Protein AF-A0A764WHK5-F1 (afdb_monomer)

Foldseek 3Di:
DLVVLLVLCVVDDPVVLVVLLVLLVVLLVVCVVVVNPCVCVLVSLCVVCVVPPPVCSVSSSVNSVVSNVVQNVCVVVVHDSDDDDSDDDD

Secondary structure (DSSP, 8-state):
-HHHHHHHHTTS-HHHHHHHHHHHHHHHHHHHHTTT-GGGHHHHHHHHTTTS-HHHHHHHHHHHHHHHHHHHHHHHTT---PPPPS----

pLDDT: mean 81.08, std 13.06, range [35.81, 94.44]

Mean predicted aligned error: 6.6 Å

Structure (mmCIF, N/CA/C/O backbone):
data_AF-A0A764WHK5-F1
#
_entry.id   AF-A0A764WHK5-F1
#
loop_
_atom_site.group_PDB
_atom_site.id
_atom_site.type_symbol
_atom_site.label_atom_id
_atom_site.label_alt_id
_atom_site.label_comp_id
_atom_site.label_asym_id
_atom_site.label_entity_id
_atom_site.label_seq_id
_atom_site.pdbx_PDB_ins_code
_atom_site.Cartn_x
_atom_site.Cartn_y
_atom_site.Cartn_z
_atom_site.occupancy
_atom_site.B_iso_or_equiv
_atom_site.auth_seq_id
_atom_site.auth_comp_id
_atom_site.auth_asym_id
_atom_site.auth_atom_id
_atom_site.pdbx_PDB_model_num
ATOM 1 N N . MET A 1 1 ? 5.717 -16.233 7.196 1.00 48.88 1 MET A N 1
ATOM 2 C CA . MET A 1 1 ? 5.473 -14.788 6.955 1.00 48.88 1 MET A CA 1
ATOM 3 C C . MET A 1 1 ? 3.990 -14.434 6.976 1.00 48.88 1 MET A C 1
ATOM 5 O O . MET A 1 1 ? 3.667 -13.359 7.454 1.00 48.88 1 MET A O 1
ATOM 9 N N . THR A 1 2 ? 3.091 -15.331 6.560 1.00 55.62 2 THR A N 1
ATOM 10 C CA . THR A 1 2 ? 1.622 -15.169 6.617 1.00 55.62 2 THR A CA 1
ATOM 11 C C . THR A 1 2 ? 1.087 -14.841 8.020 1.00 55.62 2 THR A C 1
ATOM 13 O O . THR A 1 2 ? 0.182 -14.032 8.178 1.00 55.62 2 THR A O 1
ATOM 16 N N . THR A 1 3 ? 1.726 -15.362 9.070 1.00 60.22 3 THR A N 1
ATOM 17 C CA . THR A 1 3 ? 1.283 -15.215 10.468 1.00 60.22 3 THR A CA 1
ATOM 18 C C . THR A 1 3 ? 1.258 -13.772 10.995 1.00 60.22 3 THR A C 1
ATOM 20 O O . THR A 1 3 ? 0.451 -13.461 11.867 1.00 60.22 3 THR A O 1
ATOM 23 N N . VAL A 1 4 ? 2.138 -12.885 10.515 1.00 62.28 4 VAL A N 1
ATOM 24 C CA . VAL A 1 4 ? 2.199 -11.489 10.998 1.00 62.28 4 VAL A CA 1
ATOM 25 C C . VAL A 1 4 ? 1.094 -10.646 10.363 1.00 62.28 4 VAL A C 1
ATOM 27 O O . VAL A 1 4 ? 0.464 -9.860 11.057 1.00 62.28 4 VAL A O 1
ATOM 30 N N . ILE A 1 5 ? 0.799 -10.867 9.082 1.00 62.19 5 ILE A N 1
ATOM 31 C CA . ILE A 1 5 ? -0.272 -10.169 8.356 1.00 62.19 5 ILE A CA 1
ATOM 32 C C . ILE A 1 5 ? -1.629 -10.571 8.912 1.00 62.19 5 ILE A C 1
ATOM 34 O O . ILE A 1 5 ? -2.463 -9.703 9.127 1.00 62.19 5 ILE A O 1
ATOM 38 N N . ASN A 1 6 ? -1.836 -11.853 9.223 1.00 63.47 6 ASN A N 1
ATOM 39 C CA . ASN A 1 6 ? -3.080 -12.296 9.852 1.00 63.47 6 ASN A CA 1
ATOM 40 C C . ASN A 1 6 ? -3.248 -11.617 11.218 1.00 63.47 6 ASN A C 1
ATOM 42 O O . ASN A 1 6 ? -4.286 -11.037 11.504 1.00 63.47 6 ASN A O 1
ATOM 46 N N . LYS A 1 7 ? -2.187 -11.562 12.034 1.00 63.84 7 LYS A N 1
ATOM 47 C CA . LYS A 1 7 ? -2.238 -10.845 13.317 1.00 63.84 7 LYS A CA 1
ATOM 48 C C . LYS A 1 7 ? -2.504 -9.345 13.164 1.00 63.84 7 LYS A C 1
ATOM 50 O O . LYS A 1 7 ? -3.279 -8.812 13.945 1.00 63.84 7 LYS A O 1
ATOM 55 N N . LEU A 1 8 ? -1.883 -8.672 12.195 1.00 66.06 8 LEU A N 1
ATOM 56 C CA . LEU A 1 8 ? -2.065 -7.231 11.975 1.00 66.06 8 LEU A CA 1
ATOM 57 C C . LEU A 1 8 ? -3.422 -6.903 11.335 1.00 66.06 8 LEU A C 1
ATOM 59 O O . LEU A 1 8 ? -4.049 -5.924 11.719 1.00 66.06 8 LEU A O 1
ATOM 63 N N . SER A 1 9 ? -3.906 -7.736 10.413 1.00 60.66 9 SER A N 1
ATOM 64 C CA . SER A 1 9 ? -5.220 -7.578 9.775 1.00 60.66 9 SER A CA 1
ATOM 65 C C . SER A 1 9 ? -6.369 -7.846 10.746 1.00 60.66 9 SER A C 1
ATOM 67 O O . SER A 1 9 ? -7.352 -7.118 10.719 1.00 60.66 9 SER A O 1
ATOM 69 N N . HIS A 1 10 ? -6.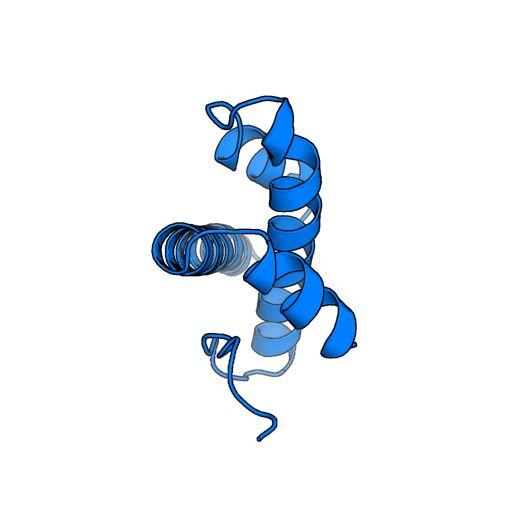235 -8.806 11.670 1.00 65.50 10 HIS A N 1
ATOM 70 C CA . HIS A 1 10 ? -7.231 -9.034 12.726 1.00 65.50 10 HIS A CA 1
ATOM 71 C C . HIS A 1 10 ? -7.337 -7.884 13.739 1.00 65.50 10 HIS A C 1
ATOM 73 O O . HIS A 1 10 ? -8.330 -7.805 14.459 1.00 65.50 10 HIS A O 1
ATOM 79 N N . LEU A 1 11 ? -6.336 -7.001 13.811 1.00 69.12 11 LEU A N 1
ATOM 80 C CA . LEU A 1 11 ? -6.360 -5.817 14.676 1.00 69.12 11 LEU A CA 1
ATOM 81 C C . LEU A 1 11 ? -7.066 -4.618 14.027 1.00 69.12 11 LEU A C 1
ATOM 83 O O . LEU A 1 11 ? -7.219 -3.591 14.684 1.00 69.12 11 LEU A O 1
ATOM 87 N N . MET A 1 12 ? -7.511 -4.734 12.771 1.00 76.12 12 MET A N 1
ATOM 88 C CA . MET A 1 12 ? -8.156 -3.643 12.043 1.00 76.12 12 MET A CA 1
ATOM 89 C C . MET A 1 12 ? -9.467 -4.064 11.369 1.00 76.12 12 MET A C 1
ATOM 91 O O . MET A 1 12 ? -9.6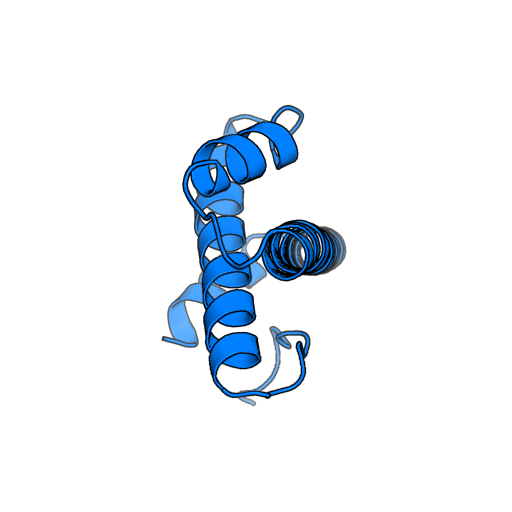59 -5.233 11.031 1.00 76.12 12 MET A O 1
ATOM 95 N N . PRO A 1 13 ? -10.398 -3.120 11.144 1.00 82.00 13 PRO A N 1
ATOM 96 C CA . PRO A 1 13 ? -11.613 -3.402 10.390 1.00 82.00 13 PRO A CA 1
ATOM 97 C C . PRO A 1 13 ? -11.292 -3.905 8.975 1.00 82.00 13 PRO A C 1
ATOM 99 O O . PRO A 1 13 ? -10.433 -3.343 8.297 1.00 82.00 13 PRO A O 1
ATOM 102 N N . LYS A 1 14 ? -12.040 -4.905 8.487 1.00 80.56 14 LYS A N 1
ATOM 103 C CA . LYS A 1 14 ? -11.873 -5.475 7.134 1.00 80.56 14 LYS A CA 1
ATOM 104 C C . LYS A 1 14 ? -11.849 -4.407 6.033 1.00 80.56 14 LYS A C 1
ATOM 106 O O . LYS A 1 14 ? -10.991 -4.454 5.161 1.00 80.56 14 LYS A O 1
ATOM 111 N N . LEU A 1 15 ? -12.742 -3.417 6.120 1.00 84.88 15 LEU A N 1
ATOM 112 C CA . LEU A 1 15 ? -12.795 -2.300 5.173 1.00 84.88 15 LEU A CA 1
ATOM 113 C C . LEU A 1 15 ? -11.470 -1.522 5.135 1.00 84.88 15 LEU A C 1
ATOM 115 O O . LEU A 1 15 ? -10.959 -1.228 4.061 1.00 84.88 15 LEU A O 1
ATOM 119 N N . ARG A 1 16 ? -10.873 -1.254 6.303 1.00 87.25 16 ARG A N 1
ATOM 120 C CA . ARG A 1 16 ? -9.594 -0.542 6.3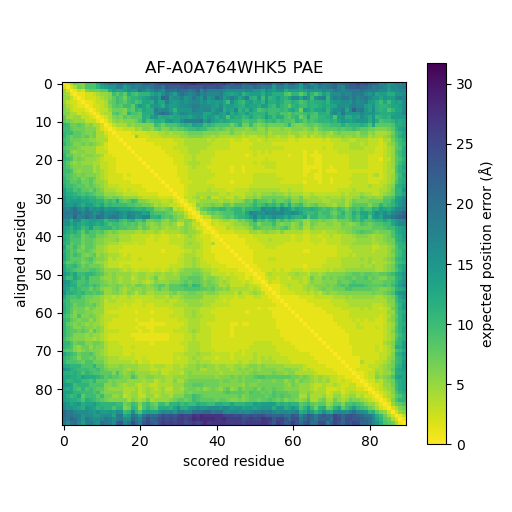96 1.00 87.25 16 ARG A CA 1
ATOM 121 C C . ARG A 1 16 ? -8.448 -1.366 5.817 1.00 87.25 16 ARG A C 1
ATOM 123 O O . ARG A 1 16 ? -7.574 -0.828 5.146 1.00 87.25 16 ARG A O 1
ATOM 130 N N . PHE A 1 17 ? -8.472 -2.679 6.029 1.00 87.00 17 PHE A N 1
ATOM 131 C CA . PHE A 1 17 ? -7.500 -3.584 5.424 1.00 87.00 17 PHE A CA 1
ATOM 132 C C . PHE A 1 17 ? -7.584 -3.564 3.889 1.00 87.00 17 PHE A C 1
ATOM 134 O O . PHE A 1 17 ? -6.563 -3.432 3.220 1.00 87.00 17 PHE A O 1
ATOM 141 N N . GLU A 1 18 ? -8.790 -3.629 3.321 1.00 88.75 18 GLU A N 1
ATOM 142 C CA . GLU A 1 18 ? -9.017 -3.522 1.871 1.00 88.75 18 GLU A CA 1
ATOM 143 C C . GLU A 1 18 ? -8.573 -2.161 1.306 1.00 88.75 18 GLU A C 1
ATOM 145 O O . GLU A 1 18 ? -7.945 -2.106 0.246 1.00 88.75 18 GLU A O 1
ATOM 150 N N . GLU A 1 19 ? -8.821 -1.064 2.027 1.00 91.44 19 GLU A N 1
ATOM 151 C CA . GLU A 1 19 ? -8.307 0.265 1.674 1.00 91.44 19 GLU A CA 1
ATOM 152 C C . GLU A 1 19 ? -6.777 0.280 1.609 1.00 91.44 19 GLU A C 1
ATOM 154 O O . GLU A 1 19 ? -6.215 0.737 0.615 1.00 91.44 19 GLU A O 1
ATOM 159 N N . LEU A 1 20 ? -6.091 -0.269 2.615 1.00 91.94 20 LEU A N 1
ATOM 160 C CA . LEU A 1 20 ? -4.627 -0.333 2.633 1.00 91.94 20 LEU A CA 1
ATOM 161 C C . LEU A 1 20 ? -4.072 -1.198 1.492 1.00 91.94 20 LEU A C 1
ATOM 163 O O . LEU A 1 20 ? -3.045 -0.848 0.911 1.00 91.94 20 LEU A O 1
ATOM 167 N N . GLN A 1 21 ? -4.758 -2.281 1.112 1.00 92.00 21 GLN A N 1
ATOM 168 C CA . GLN A 1 21 ? -4.390 -3.079 -0.066 1.00 92.00 21 GLN A CA 1
ATOM 169 C C . GLN A 1 21 ? -4.533 -2.289 -1.371 1.00 92.00 21 GLN A C 1
ATOM 171 O O . GLN A 1 21 ? -3.640 -2.331 -2.224 1.00 92.00 21 GLN A O 1
ATOM 176 N N . ASN A 1 22 ? -5.612 -1.519 -1.519 1.00 93.00 22 ASN A N 1
ATOM 177 C CA . ASN A 1 22 ? -5.802 -0.631 -2.665 1.00 93.00 22 ASN A CA 1
ATOM 178 C C . ASN A 1 22 ? -4.733 0.460 -2.731 1.00 93.00 22 ASN A C 1
ATOM 180 O O . ASN A 1 22 ? -4.123 0.652 -3.784 1.00 93.00 22 ASN A O 1
ATOM 184 N N . THR A 1 23 ? -4.456 1.118 -1.609 1.00 94.44 23 THR A N 1
ATOM 185 C CA . THR A 1 23 ? -3.391 2.118 -1.493 1.00 94.44 23 THR A CA 1
ATOM 186 C C . THR A 1 23 ? -2.039 1.515 -1.865 1.00 94.44 23 THR A C 1
ATOM 188 O O . THR A 1 23 ? -1.316 2.083 -2.680 1.00 94.44 23 THR A O 1
ATOM 191 N N . ALA A 1 24 ? -1.719 0.317 -1.367 1.00 93.44 24 ALA A N 1
ATOM 192 C CA . ALA A 1 24 ? -0.478 -0.372 -1.707 1.00 93.44 24 ALA A CA 1
ATOM 193 C C . ALA A 1 24 ? -0.348 -0.658 -3.210 1.00 93.44 24 ALA A C 1
ATOM 195 O O . ALA A 1 24 ? 0.739 -0.516 -3.770 1.00 93.44 24 ALA A O 1
ATOM 196 N N . ARG A 1 25 ? -1.440 -1.059 -3.879 1.00 91.81 25 ARG A N 1
ATOM 197 C CA . ARG A 1 25 ? -1.456 -1.247 -5.340 1.00 91.81 25 ARG A CA 1
ATOM 198 C C . ARG A 1 25 ? -1.208 0.065 -6.075 1.00 91.81 25 ARG A C 1
ATOM 200 O O . ARG A 1 25 ? -0.395 0.083 -6.989 1.00 91.81 25 ARG A O 1
ATOM 207 N N . GLN A 1 26 ? -1.861 1.152 -5.664 1.00 91.69 26 GLN A N 1
ATOM 208 C CA . GLN A 1 26 ? -1.676 2.467 -6.285 1.00 91.69 26 GLN A CA 1
ATOM 209 C C . GLN A 1 26 ? -0.237 2.966 -6.155 1.00 91.69 26 GLN A C 1
ATOM 211 O O . GLN A 1 26 ? 0.343 3.384 -7.153 1.00 91.69 26 GLN A O 1
ATOM 216 N N . ILE A 1 27 ? 0.350 2.868 -4.957 1.00 91.25 27 ILE A N 1
ATOM 217 C CA . ILE A 1 27 ? 1.765 3.186 -4.727 1.00 91.25 27 ILE A CA 1
ATOM 218 C C . ILE A 1 27 ? 2.627 2.347 -5.676 1.00 91.25 27 ILE A C 1
ATOM 220 O O . ILE A 1 27 ? 3.429 2.885 -6.430 1.00 91.25 27 ILE A O 1
ATOM 224 N N . CYS A 1 28 ? 2.407 1.033 -5.707 1.00 88.88 28 CYS A N 1
ATOM 225 C CA . CYS A 1 28 ? 3.182 0.117 -6.533 1.00 88.88 28 CYS A CA 1
ATOM 226 C C . CYS A 1 28 ? 3.095 0.417 -8.041 1.00 88.88 28 CYS A C 1
ATOM 228 O O . CYS A 1 28 ? 4.118 0.382 -8.720 1.00 88.88 28 CYS A O 1
ATOM 230 N N . TYR A 1 29 ? 1.906 0.742 -8.563 1.00 86.56 29 TYR A N 1
ATOM 231 C CA . TYR A 1 29 ? 1.725 1.092 -9.975 1.00 86.56 29 TYR A CA 1
ATOM 232 C C . TYR A 1 29 ? 2.498 2.349 -10.368 1.00 86.56 29 TYR A C 1
ATOM 234 O O . TYR A 1 29 ? 3.140 2.340 -11.416 1.00 86.56 29 TYR A O 1
ATOM 242 N N . ARG A 1 30 ? 2.520 3.383 -9.514 1.00 84.69 30 ARG A N 1
ATOM 243 C CA . ARG A 1 30 ? 3.332 4.586 -9.772 1.00 84.69 30 ARG A CA 1
ATOM 244 C C . ARG A 1 30 ? 4.805 4.237 -9.971 1.00 84.69 30 ARG A C 1
ATOM 246 O O . ARG A 1 30 ? 5.439 4.762 -10.874 1.00 84.69 30 ARG A O 1
ATOM 253 N N . TYR A 1 31 ? 5.339 3.301 -9.190 1.00 81.12 31 TYR A N 1
ATOM 254 C CA . TYR A 1 31 ? 6.733 2.875 -9.338 1.00 81.12 31 TYR A CA 1
ATOM 255 C C . TYR A 1 31 ? 6.998 2.033 -10.589 1.00 81.12 31 TYR A C 1
ATOM 257 O O . TYR A 1 31 ? 8.121 2.032 -11.092 1.00 81.12 31 TYR A O 1
ATOM 265 N N . PHE A 1 32 ? 5.993 1.335 -11.123 1.00 78.69 32 PHE A N 1
ATOM 266 C CA . PHE A 1 32 ? 6.138 0.618 -12.394 1.00 78.69 32 PHE A CA 1
ATOM 267 C C . PHE A 1 32 ? 6.183 1.561 -13.590 1.00 78.69 32 PHE A C 1
ATOM 269 O O . PHE A 1 32 ? 6.861 1.261 -14.567 1.00 78.69 32 PHE A O 1
ATOM 276 N N . GLU A 1 33 ? 5.490 2.695 -13.506 1.00 76.81 33 GLU A N 1
ATOM 277 C CA . GLU A 1 33 ? 5.513 3.729 -14.543 1.00 76.81 33 GLU A CA 1
ATOM 278 C C . GLU A 1 33 ? 6.843 4.502 -14.579 1.00 76.81 33 GLU A C 1
ATOM 280 O O . GLU A 1 33 ? 7.170 5.097 -15.604 1.00 76.81 33 GLU A O 1
ATOM 285 N N . VAL A 1 34 ? 7.623 4.474 -13.490 1.00 71.88 34 VAL A N 1
ATOM 286 C CA . VAL A 1 34 ? 8.866 5.255 -13.317 1.00 71.88 34 VAL A CA 1
ATOM 287 C C . VAL A 1 34 ? 10.116 4.354 -13.285 1.00 71.88 34 VAL A C 1
ATOM 289 O O . VAL A 1 34 ? 11.080 4.628 -12.577 1.00 71.88 34 VAL A O 1
ATOM 292 N N . ASP A 1 35 ? 10.113 3.243 -14.027 1.00 68.50 35 ASP A N 1
ATOM 293 C CA . ASP A 1 35 ? 11.261 2.320 -14.157 1.00 68.50 35 ASP A CA 1
ATOM 294 C C . ASP A 1 35 ? 11.846 1.801 -12.816 1.00 68.50 35 ASP A C 1
ATOM 296 O O . ASP A 1 35 ? 13.006 1.389 -12.742 1.00 68.50 35 ASP A O 1
ATOM 300 N N . GLY A 1 36 ? 11.051 1.764 -11.740 1.00 66.38 36 GLY A N 1
ATOM 301 C CA . GLY A 1 36 ? 11.480 1.221 -10.448 1.00 66.38 36 GLY A CA 1
ATOM 302 C C . GLY A 1 36 ? 12.381 2.137 -9.609 1.00 66.38 36 GLY A C 1
ATOM 303 O O . GLY A 1 36 ? 13.191 1.635 -8.826 1.00 66.38 36 GLY A O 1
ATOM 304 N N . ASP A 1 37 ? 12.260 3.463 -9.724 1.00 78.06 37 ASP A N 1
ATOM 305 C CA . ASP A 1 37 ? 12.870 4.386 -8.754 1.00 78.06 37 ASP A CA 1
ATOM 306 C C . ASP A 1 37 ? 12.118 4.360 -7.415 1.00 78.06 37 ASP A C 1
ATOM 308 O O . ASP A 1 37 ? 11.187 5.122 -7.206 1.00 78.06 37 ASP A O 1
ATOM 312 N N . PHE A 1 38 ? 12.534 3.500 -6.484 1.00 77.88 38 PHE A N 1
ATOM 313 C CA . PHE A 1 38 ? 11.908 3.363 -5.159 1.00 77.88 38 PHE A CA 1
ATOM 314 C C . PHE A 1 38 ? 12.433 4.349 -4.104 1.00 77.88 38 PHE A C 1
ATOM 316 O O . PHE A 1 38 ? 12.179 4.153 -2.912 1.00 77.88 38 PHE A O 1
ATOM 323 N N . SER A 1 39 ? 13.189 5.381 -4.492 1.00 80.69 39 SER A N 1
ATOM 324 C CA . SER A 1 39 ? 13.806 6.314 -3.536 1.00 80.69 39 SER A CA 1
ATOM 325 C C . SER A 1 39 ? 12.783 7.048 -2.660 1.00 80.69 39 SER A C 1
ATOM 327 O O . SER A 1 39 ? 13.064 7.309 -1.491 1.00 80.69 39 SER A O 1
ATOM 329 N N . GLN A 1 40 ? 11.580 7.291 -3.188 1.00 85.94 40 GLN A N 1
ATOM 330 C CA . GLN A 1 40 ? 10.483 7.986 -2.503 1.00 85.94 40 GLN A CA 1
ATOM 331 C C . GLN A 1 40 ? 9.484 7.047 -1.816 1.00 85.94 40 GLN A C 1
ATOM 333 O O . GLN A 1 40 ? 8.522 7.509 -1.208 1.00 85.94 40 GLN A O 1
ATOM 338 N N . LEU A 1 41 ? 9.711 5.726 -1.839 1.00 87.25 41 LEU A N 1
ATOM 339 C CA . LEU A 1 41 ? 8.730 4.754 -1.345 1.00 87.25 41 LEU A CA 1
ATOM 340 C C . LEU A 1 41 ? 8.357 4.979 0.128 1.00 87.25 41 LEU A C 1
ATOM 342 O O . LEU A 1 41 ? 7.211 4.772 0.521 1.00 87.25 41 LEU A O 1
ATOM 346 N N . TYR A 1 42 ? 9.325 5.383 0.949 1.00 86.81 42 TYR A N 1
ATOM 347 C CA . TYR A 1 42 ? 9.081 5.662 2.362 1.00 86.81 42 TYR A CA 1
ATOM 348 C C . TYR A 1 42 ? 8.235 6.920 2.575 1.00 86.81 42 TYR A C 1
ATOM 350 O O . TYR A 1 42 ? 7.337 6.893 3.412 1.00 86.81 42 TYR A O 1
ATOM 358 N N . GLU A 1 43 ? 8.478 7.971 1.793 1.00 90.69 43 GLU A N 1
ATOM 359 C CA . GLU A 1 43 ? 7.707 9.218 1.844 1.00 90.69 43 GLU A CA 1
ATOM 360 C C . GLU A 1 43 ? 6.279 8.988 1.343 1.00 90.69 43 GLU A C 1
ATOM 362 O O . GLU A 1 43 ? 5.327 9.360 2.017 1.00 90.69 43 GLU A O 1
ATOM 367 N N . ASP A 1 44 ? 6.114 8.245 0.248 1.00 91.56 44 ASP A N 1
ATOM 368 C CA . ASP A 1 44 ? 4.805 7.880 -0.301 1.00 91.56 44 ASP A CA 1
ATOM 369 C C . ASP A 1 44 ? 3.928 7.094 0.684 1.00 91.56 44 ASP A C 1
ATOM 371 O O . ASP A 1 44 ? 2.705 7.256 0.713 1.00 91.56 44 ASP A O 1
ATOM 375 N N . VAL A 1 45 ? 4.539 6.200 1.469 1.00 91.81 45 VAL A N 1
ATOM 376 C CA . VAL A 1 45 ? 3.836 5.448 2.517 1.00 91.81 45 VAL A CA 1
ATOM 377 C C . VAL A 1 45 ? 3.452 6.366 3.677 1.00 91.81 45 VAL A C 1
ATOM 379 O O . VAL A 1 45 ? 2.346 6.238 4.205 1.00 91.81 45 VAL A O 1
ATOM 382 N N . ASP A 1 46 ? 4.331 7.289 4.065 1.00 91.94 46 ASP A N 1
ATOM 383 C CA . ASP A 1 46 ? 4.046 8.261 5.122 1.00 91.94 46 ASP A CA 1
ATOM 384 C C . ASP A 1 46 ? 2.936 9.240 4.723 1.00 91.94 46 ASP A C 1
ATOM 386 O O . ASP A 1 46 ? 2.009 9.474 5.507 1.00 91.94 46 ASP A O 1
ATOM 390 N N . ASP A 1 47 ? 2.963 9.730 3.486 1.00 92.94 47 ASP A N 1
ATOM 391 C CA . ASP A 1 47 ? 1.942 10.611 2.921 1.00 92.94 47 ASP A CA 1
ATOM 392 C C . ASP A 1 47 ? 0.585 9.909 2.821 1.00 92.94 47 ASP A C 1
ATOM 394 O O . ASP A 1 47 ? -0.449 10.481 3.180 1.00 92.94 47 ASP A O 1
ATOM 398 N N . ALA A 1 48 ? 0.571 8.634 2.420 1.00 92.12 48 ALA A N 1
ATOM 399 C CA . ALA A 1 48 ? -0.646 7.826 2.362 1.00 92.12 48 ALA A CA 1
ATOM 400 C C . ALA A 1 48 ? -1.331 7.647 3.730 1.00 92.12 48 ALA A C 1
ATOM 402 O O . ALA A 1 48 ? -2.532 7.370 3.792 1.00 92.12 48 ALA A O 1
ATOM 403 N N . LEU A 1 49 ? -0.584 7.813 4.824 1.00 93.00 49 LEU A N 1
ATOM 404 C CA . LEU A 1 49 ? -1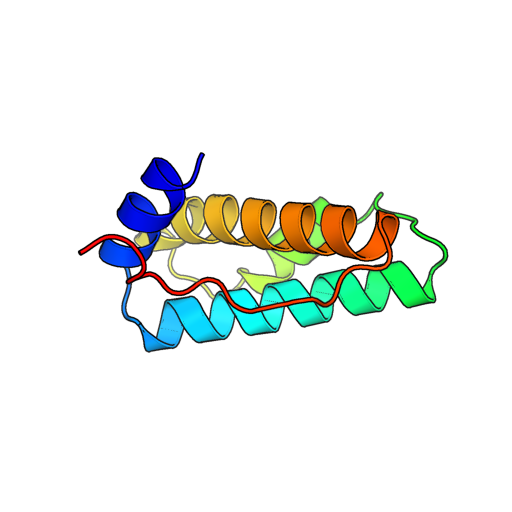.055 7.672 6.202 1.00 93.00 49 LEU A CA 1
ATOM 405 C C . LEU A 1 49 ? -1.067 9.006 6.959 1.00 93.00 49 LEU A C 1
ATOM 407 O O . LEU A 1 49 ? -1.222 9.025 8.183 1.00 93.00 49 LEU A O 1
ATOM 411 N N . ALA A 1 50 ? -0.929 10.137 6.261 1.00 91.00 50 ALA A N 1
ATOM 412 C CA . ALA A 1 50 ? -0.848 11.455 6.885 1.00 91.00 50 ALA A CA 1
ATOM 413 C C . ALA A 1 50 ? -2.070 11.773 7.764 1.00 91.00 50 ALA A C 1
ATOM 415 O O . ALA A 1 50 ? -1.931 12.417 8.804 1.00 91.00 50 ALA A O 1
ATOM 416 N N . THR A 1 51 ? -3.251 11.281 7.378 1.00 87.62 51 THR A N 1
ATOM 417 C CA . THR A 1 51 ? -4.520 11.489 8.092 1.00 87.62 51 THR A CA 1
ATOM 418 C C . THR A 1 51 ? -4.890 10.350 9.045 1.00 87.62 51 THR A C 1
ATOM 420 O O . THR A 1 51 ? -5.947 10.411 9.673 1.00 87.62 51 THR A O 1
ATOM 423 N N . THR A 1 52 ? -4.073 9.296 9.141 1.00 87.50 52 THR A N 1
ATOM 424 C CA . THR A 1 52 ? -4.319 8.180 10.063 1.00 87.50 52 THR A CA 1
ATOM 425 C C . THR A 1 52 ? -4.084 8.638 11.509 1.00 87.50 52 THR A C 1
ATOM 427 O O . THR A 1 52 ? -3.039 9.235 11.782 1.00 87.50 52 THR A O 1
ATOM 430 N N . PRO A 1 53 ? -5.004 8.347 12.453 1.00 85.94 53 PRO A N 1
ATOM 431 C CA . PRO A 1 53 ? -4.795 8.616 13.875 1.00 85.94 53 PRO A CA 1
ATOM 432 C C . PRO A 1 53 ? -3.515 7.963 14.413 1.00 85.94 53 PRO A C 1
ATOM 434 O O . PRO A 1 53 ? -3.227 6.807 14.101 1.00 85.94 53 PRO A O 1
ATOM 437 N N . ASP A 1 54 ? -2.779 8.672 15.273 1.00 84.81 54 ASP A N 1
ATOM 438 C CA . ASP A 1 54 ? -1.471 8.226 15.783 1.00 84.81 54 ASP A CA 1
ATOM 439 C C . ASP A 1 54 ? -1.507 6.835 16.441 1.00 84.81 54 ASP A C 1
ATOM 441 O O . ASP A 1 54 ? -0.559 6.064 16.313 1.00 84.81 54 ASP A O 1
ATOM 445 N N . GLU A 1 55 ? -2.620 6.477 17.090 1.00 83.69 55 GLU A N 1
ATOM 446 C CA . GLU A 1 55 ? -2.821 5.173 17.742 1.00 83.69 55 GLU A CA 1
ATOM 447 C C . GLU A 1 55 ? -2.779 3.974 16.776 1.00 83.69 55 GLU A C 1
ATOM 449 O O . GLU A 1 55 ? -2.430 2.863 17.181 1.00 83.69 55 GLU A O 1
ATOM 454 N N . HIS A 1 56 ? -3.087 4.196 15.496 1.00 82.44 56 HIS A N 1
ATOM 455 C CA . HIS A 1 56 ? -3.091 3.171 14.449 1.00 82.44 56 HIS A CA 1
ATOM 456 C C . HIS A 1 56 ? -1.963 3.358 13.431 1.00 82.44 56 HIS A C 1
ATOM 458 O O . HIS A 1 56 ? -1.626 2.423 12.702 1.00 82.44 56 HIS A O 1
ATOM 464 N N . LYS A 1 57 ? -1.347 4.542 13.397 1.00 86.81 57 LYS A N 1
ATOM 465 C CA . LYS A 1 57 ? -0.411 4.962 12.350 1.00 86.81 57 LYS A CA 1
ATOM 466 C C . LYS A 1 57 ? 0.776 4.021 12.183 1.00 86.81 57 LYS A C 1
ATOM 468 O O . LYS A 1 57 ? 1.080 3.630 11.062 1.00 86.81 57 LYS A O 1
ATOM 473 N N . GLU A 1 58 ? 1.396 3.589 13.278 1.00 87.88 58 GLU A N 1
ATOM 474 C CA . GLU A 1 58 ? 2.552 2.684 13.215 1.00 87.88 58 GLU A CA 1
ATOM 475 C C . GLU A 1 58 ? 2.170 1.290 12.688 1.00 87.88 58 GLU A C 1
ATOM 477 O O . GLU A 1 58 ? 2.882 0.695 11.878 1.00 87.88 58 GLU A O 1
ATOM 482 N N . GLN A 1 59 ? 1.010 0.771 13.103 1.00 87.00 59 GLN A N 1
ATOM 483 C CA . GLN A 1 59 ? 0.518 -0.532 12.648 1.00 87.00 59 GLN A CA 1
ATOM 484 C C . GLN A 1 59 ? 0.160 -0.503 11.161 1.00 87.00 59 GLN A C 1
ATOM 486 O O . GLN A 1 59 ? 0.563 -1.396 10.410 1.00 87.00 59 GLN A O 1
ATOM 491 N N . GLU A 1 60 ? -0.556 0.536 10.727 1.00 90.88 60 GLU A N 1
ATOM 492 C CA . GLU A 1 60 ? -0.908 0.729 9.322 1.00 90.88 60 GLU A CA 1
ATOM 493 C C . GLU A 1 60 ? 0.331 0.969 8.458 1.00 90.88 60 GLU A C 1
ATOM 495 O O . GLU A 1 60 ? 0.412 0.413 7.365 1.00 90.88 60 GLU A O 1
ATOM 500 N N . LYS A 1 61 ? 1.333 1.702 8.960 1.00 91.81 61 LYS A N 1
ATOM 501 C CA . LYS A 1 61 ? 2.606 1.943 8.265 1.00 91.81 61 LYS A CA 1
ATOM 502 C C . LYS A 1 61 ? 3.374 0.655 8.018 1.00 91.81 61 LYS A C 1
ATOM 504 O O . LYS A 1 61 ? 3.767 0.382 6.882 1.00 91.81 61 LYS A O 1
ATOM 509 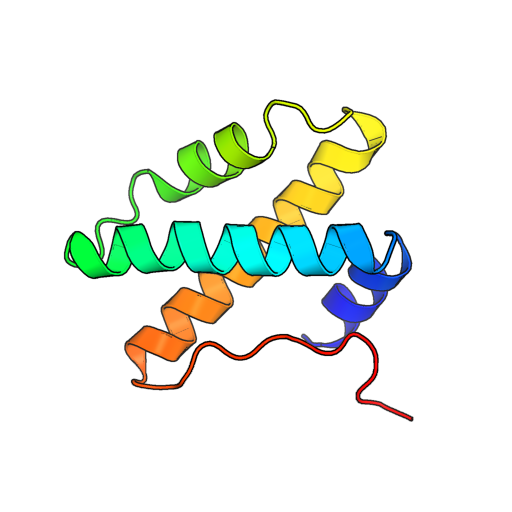N N . MET A 1 62 ? 3.548 -0.173 9.049 1.00 89.38 62 MET A N 1
ATOM 510 C CA . MET A 1 62 ? 4.200 -1.478 8.900 1.00 89.38 62 MET A CA 1
ATOM 511 C C . MET A 1 62 ? 3.473 -2.359 7.881 1.00 89.38 62 MET A C 1
ATOM 513 O O . MET A 1 62 ? 4.110 -2.998 7.037 1.00 89.38 62 MET A O 1
ATOM 517 N N . LEU A 1 63 ? 2.140 -2.389 7.944 1.00 89.88 63 LEU A N 1
ATOM 518 C CA . LEU A 1 63 ? 1.341 -3.192 7.031 1.00 89.88 63 LEU A CA 1
ATOM 519 C C . LEU A 1 63 ? 1.416 -2.666 5.591 1.00 89.88 63 LEU A C 1
ATOM 521 O O . LEU A 1 63 ? 1.597 -3.456 4.664 1.00 89.88 63 LEU A O 1
ATOM 525 N N . LEU A 1 64 ? 1.310 -1.354 5.396 1.00 92.44 64 LEU A N 1
ATOM 526 C CA . LEU A 1 64 ? 1.350 -0.731 4.079 1.00 92.44 64 LEU A CA 1
ATOM 527 C C . LEU A 1 64 ? 2.713 -0.939 3.413 1.00 92.44 64 LEU A C 1
ATOM 529 O O . LEU A 1 64 ? 2.761 -1.362 2.259 1.00 92.44 64 LEU A O 1
ATOM 533 N N . HIS A 1 65 ? 3.813 -0.772 4.155 1.00 91.44 65 HIS A N 1
ATOM 534 C CA . HIS A 1 65 ? 5.146 -1.138 3.672 1.00 91.44 65 HIS A CA 1
ATOM 535 C C . HIS A 1 65 ? 5.197 -2.589 3.201 1.00 91.44 65 HIS A C 1
ATOM 537 O O . HIS A 1 65 ? 5.644 -2.862 2.087 1.00 91.44 65 HIS A O 1
ATOM 543 N N . PHE A 1 66 ? 4.719 -3.521 4.026 1.00 89.50 66 PHE A N 1
ATOM 544 C CA . PHE A 1 66 ? 4.701 -4.933 3.665 1.00 89.50 66 PHE A CA 1
ATOM 545 C C . PHE A 1 66 ? 3.923 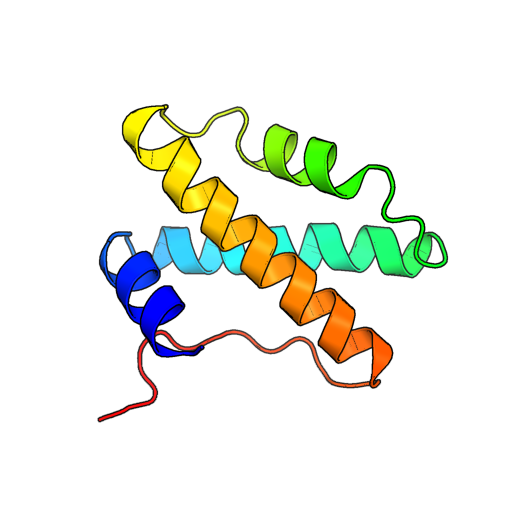-5.185 2.361 1.00 89.50 66 PHE A C 1
ATOM 547 O O . PHE A 1 66 ? 4.425 -5.870 1.464 1.00 89.50 66 PHE A O 1
ATOM 554 N N . LEU A 1 67 ? 2.716 -4.625 2.241 1.00 91.50 67 LEU A N 1
ATOM 555 C CA . LEU A 1 67 ? 1.859 -4.798 1.068 1.00 91.50 67 LEU A CA 1
ATOM 556 C C . LEU A 1 67 ? 2.519 -4.240 -0.197 1.00 91.50 67 LEU A C 1
ATOM 558 O O . LEU A 1 67 ? 2.507 -4.908 -1.234 1.00 91.50 67 LEU A O 1
ATOM 562 N N . VAL A 1 68 ? 3.149 -3.065 -0.110 1.00 91.75 68 VAL A N 1
ATOM 563 C CA . VAL A 1 68 ? 3.857 -2.470 -1.249 1.00 91.75 68 VAL A CA 1
ATOM 564 C C . VAL A 1 68 ? 5.055 -3.326 -1.657 1.00 91.75 68 VAL A C 1
ATOM 566 O O . VAL A 1 68 ? 5.170 -3.686 -2.827 1.00 91.75 68 VAL A O 1
ATOM 569 N N . TYR A 1 69 ? 5.902 -3.741 -0.710 1.00 88.62 69 TYR A N 1
ATOM 570 C CA . TYR A 1 69 ? 7.048 -4.605 -1.016 1.00 88.62 69 TYR A CA 1
ATOM 571 C C . TYR A 1 69 ? 6.626 -5.925 -1.664 1.00 88.62 69 TYR A C 1
ATOM 573 O O . TYR A 1 69 ? 7.252 -6.367 -2.630 1.00 88.62 69 TYR A O 1
ATOM 581 N N . ARG A 1 70 ? 5.550 -6.551 -1.175 1.00 89.00 70 ARG A N 1
ATOM 582 C CA . ARG A 1 70 ? 4.998 -7.767 -1.784 1.00 89.00 70 ARG A CA 1
ATOM 583 C C . ARG A 1 70 ? 4.578 -7.519 -3.231 1.00 89.00 70 ARG A C 1
ATOM 585 O O . ARG A 1 70 ? 4.886 -8.341 -4.093 1.00 89.00 70 ARG A O 1
ATOM 592 N N . ASN A 1 71 ? 3.882 -6.417 -3.498 1.00 90.12 71 ASN A N 1
ATOM 593 C CA . ASN A 1 71 ? 3.425 -6.085 -4.845 1.00 90.12 71 ASN A CA 1
ATOM 594 C C . ASN A 1 71 ? 4.606 -5.841 -5.795 1.00 90.12 71 ASN A C 1
ATOM 596 O O . ASN A 1 71 ? 4.632 -6.408 -6.886 1.00 90.12 71 ASN A O 1
ATOM 600 N N . ILE A 1 72 ? 5.631 -5.110 -5.345 1.00 87.19 72 ILE A N 1
ATOM 601 C CA . ILE A 1 72 ? 6.866 -4.889 -6.112 1.00 87.19 72 ILE A CA 1
ATOM 602 C C . ILE A 1 72 ? 7.538 -6.227 -6.448 1.00 87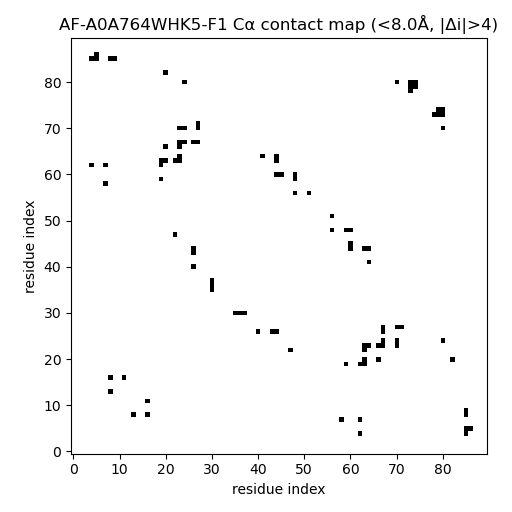.19 72 ILE A C 1
ATOM 604 O O . ILE A 1 72 ? 7.904 -6.473 -7.597 1.00 87.19 72 ILE A O 1
ATOM 608 N N . GLN A 1 73 ? 7.667 -7.125 -5.466 1.00 86.69 73 GLN A N 1
ATOM 609 C CA . GLN A 1 73 ? 8.273 -8.442 -5.679 1.00 86.69 73 GLN A CA 1
ATOM 610 C C . GLN A 1 73 ? 7.496 -9.303 -6.676 1.00 86.69 73 GLN A C 1
ATOM 612 O O . GLN A 1 73 ? 8.112 -10.006 -7.476 1.00 86.69 73 GLN A O 1
ATOM 617 N N . ARG A 1 74 ? 6.161 -9.278 -6.621 1.00 88.00 74 ARG A N 1
ATOM 618 C CA . ARG A 1 74 ? 5.303 -10.017 -7.558 1.00 88.00 74 ARG A CA 1
ATOM 619 C C . ARG A 1 74 ? 5.443 -9.490 -8.974 1.00 88.00 74 ARG A C 1
ATOM 621 O O . ARG A 1 74 ? 5.697 -10.267 -9.889 1.00 88.00 74 ARG A O 1
ATOM 628 N N . TYR A 1 75 ? 5.388 -8.177 -9.143 1.00 84.31 75 TYR A N 1
ATOM 629 C CA . TYR A 1 75 ? 5.583 -7.570 -10.451 1.00 84.31 75 TYR A CA 1
ATOM 630 C C . TYR A 1 75 ? 6.965 -7.840 -11.037 1.00 84.31 75 TYR A C 1
ATOM 632 O O . TYR A 1 75 ? 7.068 -8.195 -12.206 1.00 84.31 75 TYR A O 1
ATOM 640 N N . GLY A 1 76 ? 8.024 -7.783 -10.222 1.00 82.69 76 GLY A N 1
ATOM 641 C CA . GLY A 1 76 ? 9.373 -8.157 -10.660 1.00 82.69 76 GLY A CA 1
ATOM 642 C C . GLY A 1 76 ? 9.484 -9.606 -11.158 1.00 82.69 76 GLY A C 1
ATOM 643 O O . GLY A 1 76 ? 10.419 -9.938 -11.881 1.00 82.69 76 GLY A O 1
ATOM 644 N N . LYS A 1 77 ? 8.523 -10.469 -10.804 1.00 86.81 77 LYS A N 1
ATOM 645 C CA . LYS A 1 77 ? 8.393 -11.850 -11.295 1.00 86.81 77 LYS A CA 1
ATOM 646 C C . LYS A 1 77 ? 7.386 -12.009 -12.442 1.00 86.81 77 LYS A C 1
ATOM 648 O O . LYS A 1 77 ? 7.196 -13.125 -12.915 1.00 86.81 77 LYS A O 1
ATOM 653 N N . GLY A 1 78 ? 6.735 -10.931 -12.880 1.00 83.75 78 GLY A N 1
ATOM 654 C CA . GLY A 1 78 ? 5.635 -10.975 -13.846 1.00 83.75 78 GLY A CA 1
ATOM 655 C C . GLY A 1 78 ? 4.347 -11.591 -13.285 1.00 83.75 78 GLY A C 1
ATOM 656 O O . GLY A 1 78 ? 3.509 -12.055 -14.05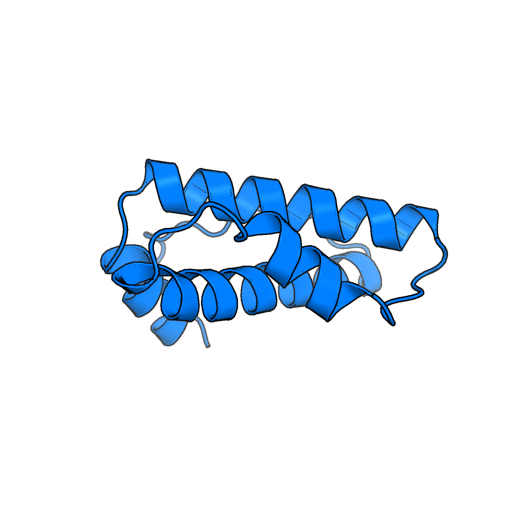4 1.00 83.75 78 GLY A O 1
ATOM 657 N N . GLU A 1 79 ? 4.197 -11.640 -11.959 1.00 86.75 79 GLU A N 1
ATOM 658 C CA . GLU A 1 79 ? 3.005 -12.161 -11.289 1.00 86.75 79 GLU A CA 1
ATOM 659 C C . GLU A 1 79 ? 1.930 -11.077 -11.131 1.00 86.75 79 GLU A C 1
ATOM 661 O O . GLU A 1 79 ? 2.222 -9.892 -10.959 1.00 86.75 79 GLU A O 1
ATOM 666 N N . GLU A 1 80 ? 0.665 -11.499 -11.116 1.00 85.00 80 GLU A N 1
ATOM 667 C CA . GLU A 1 80 ? -0.471 -10.611 -10.879 1.00 85.00 80 GLU A CA 1
ATOM 668 C C . GLU A 1 80 ? -0.505 -10.093 -9.427 1.00 85.00 80 GLU A C 1
ATOM 670 O O . GLU A 1 80 ? -0.218 -10.816 -8.459 1.00 85.00 80 GLU A O 1
ATOM 675 N N . LEU A 1 81 ? -0.893 -8.824 -9.265 1.00 84.38 81 LEU A N 1
ATOM 676 C CA . LEU A 1 81 ? -1.097 -8.195 -7.961 1.00 84.38 81 LEU A CA 1
ATOM 677 C C . LEU A 1 81 ? -2.431 -8.647 -7.352 1.00 84.38 81 LEU A C 1
ATOM 679 O O . LEU A 1 81 ? -3.464 -8.004 -7.531 1.00 84.38 81 LEU A O 1
ATOM 683 N N . THR A 1 82 ? -2.407 -9.753 -6.612 1.00 83.56 82 THR A N 1
ATOM 684 C CA . THR A 1 82 ? -3.603 -10.286 -5.948 1.00 83.56 82 THR A CA 1
ATOM 685 C C . THR A 1 82 ? -3.756 -9.746 -4.533 1.00 83.56 82 THR A C 1
ATOM 687 O O . THR A 1 82 ? -2.757 -9.573 -3.820 1.00 83.56 82 THR A O 1
ATOM 690 N N . ASP A 1 83 ? -5.006 -9.562 -4.111 1.00 82.75 83 ASP A N 1
ATOM 691 C CA . ASP A 1 83 ? -5.331 -9.282 -2.716 1.00 82.75 83 ASP A CA 1
ATOM 692 C C . ASP A 1 83 ? -4.926 -10.461 -1.819 1.00 82.75 83 ASP A C 1
ATOM 694 O O . ASP A 1 83 ? -4.857 -11.621 -2.238 1.00 82.75 83 ASP A O 1
ATOM 698 N N . ILE A 1 84 ? -4.595 -10.136 -0.579 1.00 80.31 84 ILE A N 1
ATOM 699 C CA . ILE A 1 84 ? -4.389 -11.068 0.516 1.00 80.31 84 ILE A CA 1
ATOM 700 C C . ILE A 1 84 ? -5.741 -11.245 1.193 1.00 80.31 84 ILE A C 1
ATOM 702 O O . ILE A 1 84 ? -6.331 -10.279 1.685 1.00 80.31 84 ILE A O 1
ATOM 706 N N . SER A 1 85 ? -6.222 -12.485 1.233 1.00 68.88 85 SER A N 1
ATOM 707 C CA . SER A 1 85 ? -7.326 -12.835 2.114 1.00 68.88 85 SER A CA 1
ATOM 708 C C . SER A 1 85 ? -6.792 -12.918 3.548 1.00 68.88 85 SER A C 1
ATOM 710 O O . SER A 1 85 ? -5.817 -13.635 3.781 1.00 68.88 85 SER A O 1
ATOM 712 N N . PRO A 1 86 ? -7.398 -12.225 4.527 1.00 60.56 86 PRO A N 1
ATOM 713 C CA . PRO A 1 86 ? -7.112 -12.481 5.938 1.00 60.56 86 PRO A CA 1
ATOM 714 C C . PRO A 1 86 ? -7.591 -13.879 6.384 1.00 60.56 86 PRO A C 1
ATOM 716 O O . PRO A 1 86 ? -7.209 -14.346 7.453 1.00 60.56 86 PRO A O 1
ATOM 719 N N . GLU A 1 87 ? -8.400 -14.557 5.561 1.00 56.00 87 GLU A N 1
ATOM 720 C CA . GLU A 1 87 ? -8.956 -15.889 5.794 1.00 56.00 87 GLU A CA 1
ATOM 721 C C . GLU A 1 87 ? -8.536 -16.844 4.667 1.00 56.00 87 GLU A C 1
ATOM 723 O O . GLU A 1 87 ? -9.290 -17.090 3.732 1.00 56.00 87 GLU A O 1
ATOM 728 N N . GLU A 1 88 ? -7.318 -17.368 4.732 1.00 43.31 88 GLU A N 1
ATOM 729 C CA . GLU A 1 88 ? -6.917 -18.590 4.020 1.00 43.31 88 GLU A CA 1
ATOM 730 C C . GLU A 1 88 ? -6.002 -19.386 4.955 1.00 43.31 88 GLU A C 1
ATOM 732 O O . GLU A 1 88 ? -4.795 -19.429 4.770 1.00 43.31 88 GLU A O 1
ATOM 737 N N . ASP A 1 89 ? -6.584 -19.889 6.043 1.00 40.22 89 ASP A N 1
ATOM 738 C CA . ASP A 1 89 ? -6.098 -21.015 6.853 1.00 40.22 89 ASP A CA 1
ATOM 739 C C . ASP A 1 89 ? -7.226 -21.357 7.854 1.00 40.22 89 ASP A C 1
ATOM 741 O O . ASP A 1 89 ? -7.196 -20.966 9.025 1.00 40.22 89 ASP A O 1
ATOM 745 N N . GLN A 1 90 ? -8.275 -22.023 7.357 1.00 35.81 90 GLN A N 1
ATOM 746 C CA . GLN A 1 90 ? -9.178 -22.854 8.166 1.00 35.81 90 GLN A CA 1
ATOM 747 C C . GLN A 1 90 ? -8.987 -24.310 7.756 1.00 35.81 90 GLN A C 1
ATOM 749 O O . GLN A 1 90 ? -8.970 -24.565 6.530 1.00 35.81 90 GLN A O 1
#

Radius of gyration: 13.02 Å; Cα contacts (8 Å, |Δi|>4): 52; chains: 1; bounding box: 27×34×32 Å

Solvent-accessible surface area (backbone atoms only — not comparable to full-atom values): 5430 Å² total; per-residue (Å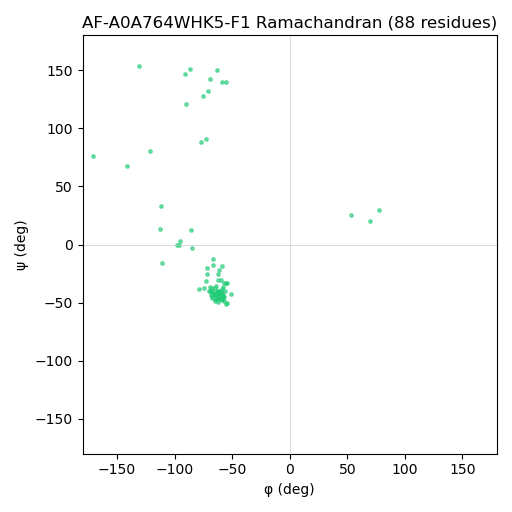²): 120,68,70,59,55,39,58,57,48,73,74,46,59,69,69,58,50,54,50,44,53,51,50,19,50,54,58,38,50,56,31,66,76,54,83,62,65,63,86,53,51,68,57,55,53,49,62,77,42,66,86,48,58,76,94,50,34,65,62,51,46,58,50,37,52,51,48,25,53,52,42,48,55,31,49,77,70,75,43,80,86,70,86,82,68,83,78,83,84,130

Organism: Salmonella enterica (NCBI:txid28901)

Sequence (90 aa):
MTTVINKLSHLMPKLRFEELQNTARQICYRYFEVDGDFSQLYEDVDDALATTPDEHKEQEKMLLHFLVYRNIQRYGKGEELTDISPEEDQ